Protein 8JJV (pdb70)

Sequence (121 aa):
GGSVQAGGSSLLRRLSSCTISDAIFSRYAVGWFRQAPGKECELVSSTITPDSTTTHSSDFVKGRFTLSRDNAKNTVVYLQMMHSLKPDDTAVYYCASSRWRSVSSEGCGGQGTQVTVSSSAEGVVHGVATVA

InterPro domains:
  IPR001058 Synuclein [PF01387] (1-130)
  IPR001058 Synuclein [PR01211] (2-14)
  IPR001058 Synuclein [PR01211] (14-28)
  IPR001058 Synuclein [PR01211] (29-48)
  IPR001058 Synuclein [PR01211] (49-72)
  IPR001058 Synuclein [PR01211] (84-99)
  IPR001058 Synuclein [PTHR13820] (1-130)
  IPR002460 Alpha-synuclein [PR01212] (71-80)
  IPR002460 Alpha-synuclein [PR01212] (92-102)
  IPR002460 Alpha-synuclein [PR01212] (103-117)
  IPR002460 Alpha-synuclein [PR01212] (118-133)

Secondary structure (DSSP, 8-state):
--EEETT--EEEEEE--HHHHHHS-EEEEEE-TTS--EEEEEE-TT--EEE-TTTTTSEEEEE-SSSSEEEEEE-S--GGG-EEEEEEES-SSGGGGGSSB-EEEEEE--/---EE-EEEE-

Solvent-accessible surface area: 6034 Å² total; per-residue (Å²): 79,9,83,33,106,36,57,23,54,22,107,0,14,0,64,4,50,97,69,10,16,70,176,76,35,0,0,0,0,16,62,22,108,93,146,153,19,65,44,0,2,14,1,38,51,115,65,73,47,71,87,32,111,58,0,161,67,33,0,66,17,54,48,32,160,97,112,41,7,0,28,0,48,0,89,62,2,92,65,97,1,30,0,38,0,28,2,0,0,56,68,166,52,58,88,45,0,16,58,22,122,32,11,76,0,46,6,60,87,113,190,16,33,31,66,2,62,4,66,65,58

Structure (mmCIF, N/CA/C/O backbone):
data_8JJV
#
_entry.id   8JJV
#
_cell.length_a   30.346
_cell.length_b   41.618
_cell.length_c   85.032
_cell.angle_alpha   90.000
_cell.angle_beta   90.000
_cell.angle_gamma   90.000
#
_symmetry.space_group_name_H-M   'P 2 21 21'
#
loop_
_entity.id
_entity.type
_entity.pdbx_description
1 polymer Nanobody
2 polymer 'Alpha-synuclein peptide'
3 non-polymer GLYCEROL
4 water water
#
loop_
_atom_site.group_PDB
_atom_site.id
_atom_site.type_symbol
_atom_site.label_atom_id
_atom_site.label_alt_id
_atom_site.label_comp_id
_atom_site.label_asym_id
_atom_site.label_entity_id
_atom_site.label_seq_id
_atom_site.pdbx_PDB_ins_code
_atom_site.Cartn_x
_atom_site.Cartn_y
_atom_site.Cartn_z
_atom_site.occupancy
_atom_site.B_iso_or_equiv
_atom_site.auth_seq_id
_atom_site.auth_comp_id
_atom_site.auth_asym_id
_atom_site.auth_atom_id
_atom_site.pdbx_PDB_model_num
ATOM 1 N N . GLY A 1 9 ? -2.60801 -1.12932 9.40986 1.000 21.37158 9 GLY A N 1
ATOM 2 C CA . GLY A 1 9 ? -1.99222 0.07824 9.92571 1.000 18.98833 9 GLY A CA 1
ATOM 3 C C . GLY A 1 9 ? -3.01801 1.03346 10.50216 1.000 18.16378 9 GLY A C 1
ATOM 4 O O . GLY A 1 9 ? -4.21171 0.74903 10.52790 1.000 22.07417 9 GLY A O 1
ATOM 5 N N . GLY A 1 10 ? -2.56285 2.19576 10.94996 1.000 17.72901 10 GLY A N 1
ATOM 6 C CA . GLY A 1 10 ? -3.44394 3.15849 11.58156 1.000 16.61770 10 GLY A CA 1
ATOM 7 C C . GLY A 1 10 ? -4.02746 4.11662 10.55960 1.000 14.17089 10 GLY A C 1
ATOM 8 O O . GLY A 1 10 ? -3.34515 4.55145 9.62975 1.000 15.04922 10 GLY A O 1
ATOM 9 N N . SER A 1 11 ? -5.30191 4.44322 10.75056 1.000 13.28496 11 SER A N 1
ATOM 10 C CA . SER A 1 11 ? -5.98795 5.37904 9.88132 1.000 13.21449 11 SER A CA 1
ATOM 11 C C . SER A 1 11 ? -6.73127 6.38781 10.73429 1.000 12.74202 11 SER A C 1
ATOM 12 O O . SER A 1 11 ? -7.36764 6.02396 11.72804 1.000 13.96570 11 SER A O 1
ATOM 15 N N . VAL A 1 12 ? -6.63923 7.65545 10.33996 1.000 11.97066 12 VAL A N 1
ATOM 16 C CA . VAL A 1 12 ? -7.20662 8.76690 11.08482 1.000 13.45882 12 VAL A CA 1
ATOM 17 C C . VAL A 1 12 ? -7.77142 9.77417 10.09742 1.000 14.21600 12 VAL A C 1
ATOM 18 O O . VAL A 1 12 ? -7.48542 9.73458 8.89970 1.000 15.12305 12 VAL A O 1
ATOM 22 N N . GLN A 1 13 ? -8.58199 10.68301 10.62423 1.000 15.06337 13 GLN A N 1
ATOM 23 C CA . GLN A 1 13 ? -8.99129 11.86128 9.88365 1.000 15.81303 13 GLN A CA 1
ATOM 24 C C . GLN A 1 13 ? -7.94445 12.95787 10.07285 1.000 16.02839 13 GLN A C 1
ATOM 25 O O . GLN A 1 13 ? -7.25110 13.01158 11.09415 1.000 16.40519 13 GLN A O 1
ATOM 31 N N . ALA A 1 14 ? -7.82875 13.82562 9.06794 1.000 16.97757 14 ALA A N 1
ATOM 32 C CA . ALA A 1 14 ? -6.89918 14.94838 9.13314 1.000 18.41545 14 ALA A CA 1
ATOM 33 C C . ALA A 1 14 ? -7.03554 15.70872 10.44670 1.000 18.98183 14 ALA A C 1
ATOM 34 O O . ALA A 1 14 ? -8.14225 15.94475 10.94000 1.000 19.82258 14 ALA A O 1
ATOM 36 N N . GLY A 1 15 ? -5.89049 16.10605 11.00216 1.000 18.80355 15 GLY A N 1
ATOM 37 C CA . GLY A 1 15 ? -5.81991 16.70311 12.31459 1.000 22.32690 15 GLY A CA 1
ATOM 38 C C . GLY A 1 15 ? -5.58162 15.71100 13.42620 1.000 21.88661 15 GLY A C 1
ATOM 39 O O . GLY A 1 15 ? -5.30245 16.12422 14.56216 1.000 24.06845 15 GLY A O 1
ATOM 40 N N . GLY A 1 16 ? -5.65922 14.41611 13.12817 1.000 20.39210 16 GLY A N 1
ATOM 41 C CA . GLY A 1 16 ? -5.53202 13.38650 14.13078 1.000 18.90711 16 GLY A CA 1
ATOM 42 C C . GLY A 1 16 ? -4.09779 13.08764 14.51606 1.000 17.75316 16 GLY A C 1
ATOM 43 O O . GLY A 1 16 ? -3.13556 13.67453 14.01954 1.000 18.13743 16 GLY A O 1
ATOM 44 N N A SER A 1 17 ? -3.97084 12.15401 15.45122 0.570 17.46448 17 SER A N 1
ATOM 45 N N B SER A 1 17 ? -3.96038 12.10594 15.40003 0.430 19.32119 17 SER A N 1
ATOM 46 C CA A SER A 1 17 ? -2.70128 11.70328 15.98734 0.570 15.48661 17 SER A CA 1
ATOM 47 C CA B SER A 1 17 ? -2.67454 11.71627 15.94996 0.430 19.66818 17 SER A CA 1
ATOM 48 C C A SER A 1 17 ? -2.60688 10.19493 15.82197 0.570 14.44573 17 SER A C 1
ATOM 49 C C B SER A 1 17 ? -2.53858 10.20209 15.90791 0.430 18.87259 17 SER A C 1
ATOM 50 O O A SER A 1 17 ? -3.61551 9.49951 15.65479 0.570 15.07669 17 SER A O 1
ATOM 51 O O B SER A 1 17 ? -3.52193 9.46832 16.05105 0.430 19.26562 17 SER A O 1
ATOM 56 N N A LEU A 1 18 ? -1.37852 9.69337 15.89668 0.570 13.81205 18 LEU A N 1
ATOM 57 N N B LEU A 1 18 ? -1.30479 9.74116 15.71407 0.430 17.47243 18 LEU A N 1
ATOM 58 C CA A LEU A 1 18 ? -1.13021 8.26485 15.79278 0.570 13.40048 18 LEU A CA 1
ATOM 59 C CA B LEU A 1 18 ? -0.99522 8.32115 15.74872 0.430 16.31188 18 LEU A CA 1
ATOM 60 C C A LEU A 1 18 ? 0.26345 7.99477 16.33610 0.570 12.82251 18 LEU A C 1
ATOM 61 C C B LEU A 1 18 ? 0.29810 8.12441 16.52329 0.430 14.70125 18 LEU A C 1
ATOM 62 O O A LEU A 1 18 ? 1.20250 8.74117 16.04585 0.570 13.47793 18 LEU A O 1
ATOM 63 O O B LEU A 1 18 ? 1.13317 9.02763 16.61813 0.430 14.46928 18 LEU A O 1
ATOM 72 N N A ARG A 1 19 ? 0.39200 6.93223 17.12131 0.570 12.82564 19 ARG A N 1
ATOM 73 N N B ARG A 1 19 ? 0.45769 6.92800 17.08237 0.430 14.33619 19 ARG A N 1
ATOM 74 C CA A ARG A 1 19 ? 1.66848 6.51749 17.68275 0.570 13.56609 19 ARG A CA 1
ATOM 75 C CA B ARG A 1 19 ? 1.70667 6.52269 17.71553 0.430 13.60862 19 ARG A CA 1
ATOM 76 C C A ARG A 1 19 ? 2.07448 5.19466 17.05293 0.570 13.09788 19 ARG A C 1
ATOM 77 C C B ARG A 1 19 ? 2.12065 5.18200 17.13516 0.430 13.40664 19 ARG A C 1
ATOM 78 O O A ARG A 1 19 ? 1.30096 4.23096 17.07369 0.570 14.16571 19 ARG A O 1
ATOM 79 O O B ARG A 1 19 ? 1.39481 4.19163 17.27474 0.430 14.57606 19 ARG A O 1
ATOM 94 N N . LEU A 1 20 ? 3.27761 5.15660 16.48447 1.000 12.37001 20 LEU A N 1
ATOM 95 C CA . LEU A 1 20 ? 3.82941 3.95073 15.89262 1.000 12.06984 20 LEU A CA 1
ATOM 96 C C . LEU A 1 20 ? 4.94256 3.39613 16.76847 1.000 11.60327 20 LEU A C 1
ATOM 97 O O . LEU A 1 20 ? 5.61229 4.12811 17.49910 1.000 13.22118 20 LEU A O 1
ATOM 102 N N . SER A 1 21 ? 5.13129 2.09284 16.67871 1.000 12.49650 21 SER A N 1
ATOM 103 C CA A SER A 1 21 ? 6.17262 1.40750 17.42117 0.616 13.38264 21 SER A CA 1
ATOM 104 C CA B SER A 1 21 ? 6.14338 1.36856 17.42988 0.384 12.81916 21 SER A CA 1
ATOM 105 C C . SER A 1 21 ? 7.05927 0.62940 16.46173 1.000 12.76533 21 SER A C 1
ATOM 106 O O . SER A 1 21 ? 6.58949 0.04995 15.47358 1.000 15.12568 21 SER A O 1
ATOM 111 N N . CYS A 1 22 ? 8.35725 0.63992 16.75517 1.000 12.44034 22 CYS A N 1
ATOM 112 C CA . CYS A 1 22 ? 9.35814 -0.07898 15.97707 1.000 14.55156 22 CYS A CA 1
ATOM 113 C C . CYS A 1 22 ? 10.13572 -0.95161 16.93468 1.000 12.25075 22 CYS A C 1
ATOM 114 O O . CYS A 1 22 ? 10.82767 -0.43001 17.81305 1.000 13.64996 22 CYS A O 1
ATOM 117 N N . THR A 1 23 ? 10.03428 -2.26227 16.76742 1.000 12.22617 23 THR A N 1
ATOM 118 C CA . THR A 1 23 ? 10.85346 -3.1889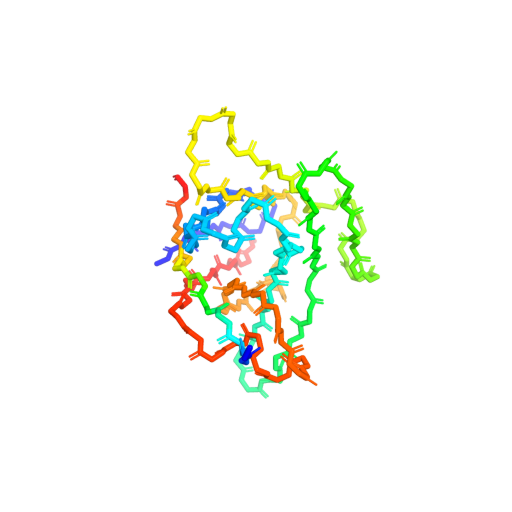7 17.53544 1.000 13.19278 23 THR A CA 1
ATOM 119 C C . THR A 1 23 ? 11.98180 -3.66640 16.63923 1.000 12.41205 23 THR A C 1
ATOM 120 O O . THR A 1 23 ? 11.74420 -4.08662 15.50365 1.000 13.69397 23 THR A O 1
ATOM 124 N N . ILE A 1 24 ? 13.21219 -3.56158 17.13278 1.000 11.96874 24 ILE A N 1
ATOM 125 C CA . ILE A 1 24 ? 14.39215 -3.81050 16.31565 1.000 12.55474 24 ILE A CA 1
ATOM 126 C C . ILE A 1 24 ? 15.40416 -4.57274 17.15750 1.000 13.12667 24 ILE A C 1
ATOM 127 O O . ILE A 1 24 ? 15.43356 -4.44620 18.38364 1.000 12.92465 24 ILE A O 1
ATOM 132 N N . SER A 1 25 ? 16.23390 -5.36865 16.48042 1.000 13.15855 25 SER A N 1
ATOM 133 C CA . SER A 1 25 ? 17.30279 -6.15390 17.09052 1.000 15.03645 25 SER A CA 1
ATOM 134 C C . SER A 1 25 ? 17.90566 -5.47627 18.31215 1.000 14.77722 25 SER A C 1
ATOM 135 O O . SER A 1 25 ? 18.33663 -4.32618 18.23387 1.000 14.31284 25 SER A O 1
ATOM 138 N N . ASP A 1 26 ? 17.94858 -6.18460 19.44287 1.000 13.52005 26 ASP A N 1
ATOM 139 C CA . ASP A 1 26 ? 18.42854 -5.58513 20.68383 1.000 13.86341 26 ASP A CA 1
ATOM 140 C C . ASP A 1 26 ? 19.86194 -5.08002 20.54928 1.000 13.96175 26 ASP A C 1
ATOM 141 O O . ASP A 1 26 ? 20.18531 -3.99597 21.04398 1.000 14.98591 26 ASP A O 1
ATOM 146 N N . ALA A 1 27 ? 20.73372 -5.84484 19.87982 1.000 15.47141 27 ALA A N 1
ATOM 147 C CA . ALA A 1 27 ? 22.11473 -5.40036 19.69098 1.000 15.97938 27 ALA A CA 1
ATOM 148 C C . ALA A 1 27 ? 22.15622 -4.07360 18.94677 1.000 16.68027 27 ALA A C 1
ATOM 149 O O . ALA A 1 27 ? 22.96487 -3.18932 19.25923 1.000 18.37686 27 ALA A O 1
ATOM 151 N N . ILE A 1 28 ? 21.28459 -3.92585 17.95629 1.000 16.41211 28 ILE A N 1
ATOM 152 C CA . ILE A 1 28 ? 21.18729 -2.68999 17.19744 1.000 18.63072 28 ILE A CA 1
ATOM 153 C C . ILE A 1 28 ? 20.59851 -1.57356 18.05189 1.000 15.73139 28 ILE A C 1
ATOM 154 O O . ILE A 1 28 ? 21.12852 -0.45496 18.09649 1.000 17.49514 28 ILE A O 1
ATOM 159 N N . PHE A 1 29 ? 19.48766 -1.86259 18.73516 1.000 16.16182 29 PHE A N 1
ATOM 160 C CA . PHE A 1 29 ? 18.82695 -0.88904 19.59592 1.000 16.17625 29 PHE A CA 1
ATOM 161 C C . PHE A 1 29 ? 19.79586 -0.29326 20.61243 1.000 17.43127 29 PHE A C 1
ATOM 162 O O . PHE A 1 29 ? 19.74561 0.90597 20.90948 1.000 18.39698 29 PHE A O 1
ATOM 170 N N . SER A 1 30 ? 20.70929 -1.10976 21.13461 1.000 17.69963 30 SER A N 1
ATOM 171 C CA . SER A 1 30 ? 21.60847 -0.65037 22.17863 1.000 19.40154 30 SER A CA 1
ATOM 172 C C . SER A 1 3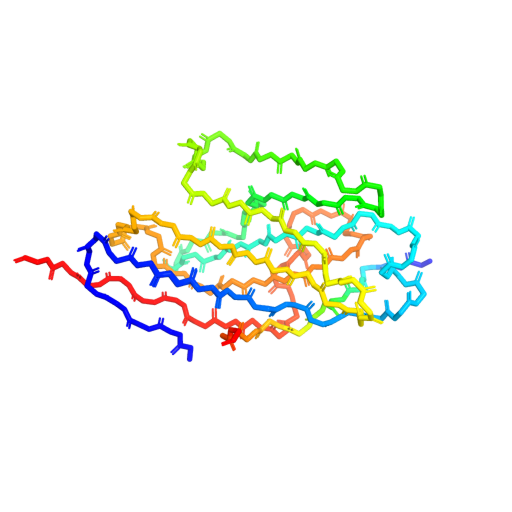0 ? 22.73452 0.23172 21.65693 1.000 17.99951 30 SER A C 1
ATOM 173 O O . SER A 1 30 ? 23.31247 0.99426 22.43984 1.000 20.13743 30 SER A O 1
ATOM 176 N N . ARG A 1 31 ? 23.05794 0.16864 20.36649 1.000 18.34633 31 ARG A N 1
ATOM 177 C CA . ARG A 1 31 ? 24.33244 0.69824 19.91150 1.000 19.40809 31 ARG A CA 1
ATOM 178 C C . ARG A 1 31 ? 24.22544 1.66478 18.73933 1.000 16.86168 31 ARG A C 1
ATOM 179 O O . ARG A 1 31 ? 25.13696 2.48111 18.55555 1.000 18.24749 31 ARG A O 1
ATOM 187 N N . TYR A 1 32 ? 23.15105 1.62717 17.96024 1.000 15.01567 32 TYR A N 1
ATOM 188 C CA . TYR A 1 32 ? 23.06977 2.35684 16.70215 1.000 14.52171 32 TYR A CA 1
ATOM 189 C C . TYR A 1 32 ? 21.86595 3.29050 16.69557 1.000 13.86862 32 TYR A C 1
ATOM 190 O O . TYR A 1 32 ? 20.87378 3.05453 17.38573 1.000 15.69329 32 TYR A O 1
ATOM 199 N N . ALA A 1 33 ? 21.95450 4.35227 15.89968 1.000 13.49433 33 ALA A N 1
ATOM 200 C CA . ALA A 1 33 ? 20.77592 5.16067 15.62283 1.000 12.65916 33 ALA A CA 1
ATOM 201 C C . ALA A 1 33 ? 19.72048 4.32750 14.91077 1.000 11.62938 33 ALA A C 1
ATOM 202 O O . ALA A 1 33 ? 20.02666 3.47230 14.06999 1.000 12.34352 33 ALA A O 1
ATOM 204 N N . VAL A 1 34 ? 18.46433 4.57982 15.25302 1.000 11.69182 34 VAL A N 1
ATOM 205 C CA . VAL A 1 34 ? 17.31978 3.98914 14.57155 1.000 11.39845 34 VAL A CA 1
ATOM 206 C C . VAL A 1 34 ? 16.62628 5.09335 13.78856 1.000 11.31341 34 VAL A C 1
ATOM 207 O O . VAL A 1 34 ? 16.31020 6.15254 14.34669 1.000 12.65028 34 VAL A O 1
ATOM 211 N N . GLY A 1 35 ? 16.42173 4.85656 12.49608 1.000 11.19244 35 GLY A N 1
ATOM 212 C CA . G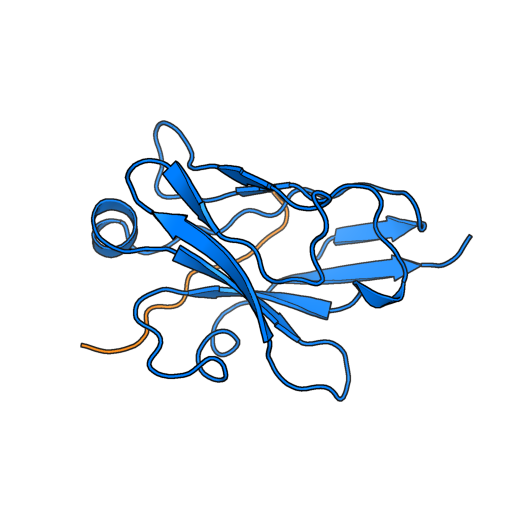LY A 1 35 ? 15.74053 5.80547 11.63164 1.000 10.76528 35 GLY A CA 1
ATOM 213 C C . GLY A 1 35 ? 14.31941 5.35841 11.33715 1.000 10.73955 35 GLY A C 1
ATOM 214 O O . GLY A 1 35 ? 14.06067 4.16823 11.17365 1.000 11.38271 35 GLY A O 1
ATOM 215 N N . TRP A 1 36 ? 13.40777 6.32849 11.27256 1.000 11.00087 36 TRP A N 1
ATOM 216 C CA . TRP A 1 36 ? 12.07678 6.12456 10.72938 1.000 11.17238 36 TRP A CA 1
ATOM 217 C C . TRP A 1 36 ? 12.05995 6.67194 9.31503 1.000 10.90022 36 TRP A C 1
ATOM 218 O O . TRP A 1 36 ? 12.58206 7.76225 9.04920 1.000 11.91825 36 TRP A O 1
ATOM 229 N N . PHE A 1 37 ? 11.46577 5.90148 8.41116 1.000 11.16262 37 PHE A N 1
ATOM 230 C CA . PHE A 1 37 ? 11.38261 6.22649 6.99528 1.000 10.85668 37 PHE A CA 1
ATOM 231 C C . PHE A 1 37 ? 9.92809 6.10356 6.56593 1.000 11.56793 37 PHE A C 1
ATOM 232 O O . PHE A 1 37 ? 9.12398 5.44846 7.23268 1.000 11.55585 37 PHE A O 1
ATOM 240 N N . ARG A 1 38 ? 9.58686 6.71997 5.43537 1.000 11.54539 38 ARG A N 1
ATOM 241 C CA . ARG A 1 38 ? 8.23985 6.57523 4.90660 1.000 12.33788 38 ARG A CA 1
ATOM 242 C C . ARG A 1 38 ? 8.26677 6.60309 3.38902 1.000 13.40759 38 ARG A C 1
ATOM 243 O O . ARG A 1 38 ? 9.18928 7.12983 2.76533 1.000 13.83520 38 ARG A O 1
ATOM 251 N N . GLN A 1 39 ? 7.20916 6.05744 2.79944 1.000 14.06919 39 GLN A N 1
ATOM 252 C CA . GLN A 1 39 ? 7.10623 5.99911 1.34633 1.000 14.54118 39 GLN A CA 1
ATOM 253 C C . GLN A 1 39 ? 5.64026 6.16870 0.98769 1.000 15.10198 39 GLN A C 1
ATOM 254 O O . GLN A 1 39 ? 4.82909 5.29103 1.28498 1.000 15.17390 39 GLN A O 1
ATOM 260 N N . ALA A 1 40 ? 5.30927 7.28512 0.35624 1.000 18.48545 40 ALA A N 1
ATOM 261 C CA . ALA A 1 40 ? 3.94703 7.55927 -0.07763 1.000 21.08844 40 ALA A CA 1
ATOM 262 C C . ALA A 1 40 ? 3.66004 6.81583 -1.38345 1.000 22.63650 40 ALA A C 1
ATOM 263 O O . ALA A 1 40 ? 4.58901 6.41409 -2.08995 1.000 22.44771 40 ALA A O 1
ATOM 265 N N . PRO A 1 41 ? 2.38680 6.59288 -1.71955 1.000 27.11257 41 PRO A N 1
ATOM 266 C CA . PRO A 1 41 ? 2.08250 5.85043 -2.95486 1.000 28.60018 41 PRO A CA 1
ATOM 267 C C . PRO A 1 41 ? 2.66586 6.52976 -4.18504 1.000 29.96483 41 PRO A C 1
ATOM 268 O O . PRO A 1 41 ? 2.49995 7.73509 -4.39358 1.000 31.79606 41 PRO A O 1
ATOM 272 N N . GLY A 1 42 ? 3.37762 5.74113 -4.99157 1.000 29.63127 42 GLY A N 1
ATOM 273 C CA . GLY A 1 42 ? 4.00256 6.24540 -6.19482 1.000 29.46525 42 GLY A CA 1
ATOM 274 C C . GLY A 1 42 ? 5.18803 7.15172 -5.97066 1.000 26.03002 42 GLY A C 1
ATOM 275 O O . GLY A 1 42 ? 5.64338 7.79132 -6.92246 1.000 28.11880 42 GLY A O 1
ATOM 276 N N . LYS A 1 43 ? 5.71553 7.21774 -4.74968 1.000 22.47752 43 LYS A N 1
ATOM 277 C CA . LYS A 1 43 ? 6.84114 8.07809 -4.41044 1.000 19.58310 43 LYS A CA 1
ATOM 278 C C . LYS A 1 43 ? 7.99113 7.24799 -3.85094 1.000 18.17684 43 LYS A C 1
ATOM 279 O O . LYS A 1 43 ? 7.85675 6.05210 -3.57815 1.000 17.38342 43 LYS A O 1
ATOM 285 N N . GLU A 1 44 ? 9.13957 7.89502 -3.69485 1.000 17.53997 44 GLU A N 1
ATOM 286 C CA . GLU A 1 44 ? 10.32823 7.21286 -3.20471 1.000 16.79048 44 GLU A CA 1
ATOM 287 C C . GLU A 1 44 ? 10.41433 7.24469 -1.67953 1.000 15.86029 44 GLU A C 1
ATOM 288 O O . GLU A 1 44 ? 9.83494 8.09754 -1.00831 1.000 16.91507 44 GLU A O 1
ATOM 294 N N . CYS A 1 45 ? 11.17580 6.29989 -1.14151 1.000 15.35350 45 CYS A N 1
ATOM 295 C CA . CYS A 1 45 ? 11.44720 6.24714 0.29252 1.000 14.50595 45 CYS A CA 1
ATOM 296 C C . CYS A 1 45 ? 12.16616 7.51503 0.74717 1.000 14.69312 45 CYS A C 1
ATOM 297 O O . CYS A 1 45 ? 13.05996 8.01992 0.06327 1.000 16.88856 45 CYS A O 1
ATOM 300 N N . GLU A 1 46 ? 11.77497 8.03437 1.91039 1.000 14.75204 46 GLU A N 1
ATOM 301 C CA . GLU A 1 46 ? 12.41837 9.21160 2.47685 1.000 15.28018 46 GLU A CA 1
ATOM 302 C C . GLU A 1 46 ? 12.64377 9.01533 3.96935 1.000 14.44128 46 GLU A C 1
ATOM 303 O O . GLU A 1 46 ? 11.85138 8.36849 4.66300 1.000 13.89659 46 GLU A O 1
ATOM 309 N N . LEU A 1 47 ? 13.74168 9.58119 4.46082 1.000 14.18722 47 LEU A N 1
ATOM 310 C CA . LEU A 1 47 ? 14.04775 9.52634 5.88404 1.000 15.05941 47 LE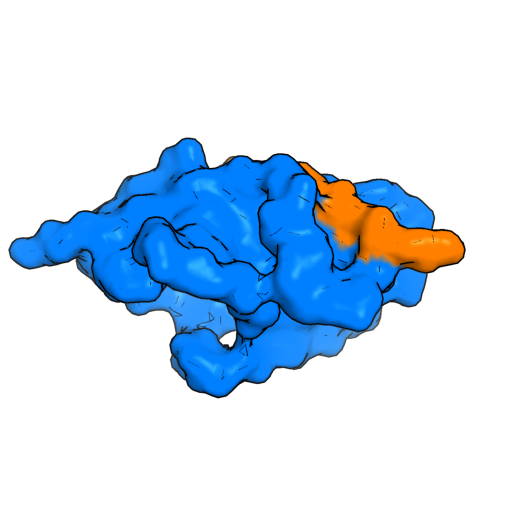U A CA 1
ATOM 311 C C . LEU A 1 47 ? 13.23729 10.58705 6.61949 1.000 14.43672 47 LEU A C 1
ATOM 312 O O . LEU A 1 47 ? 13.16907 11.73928 6.17973 1.000 17.71704 47 LEU A O 1
ATOM 317 N N . VAL A 1 48 ? 12.60877 10.18740 7.72247 1.000 13.86489 48 VAL A N 1
ATOM 318 C CA . VAL A 1 48 ? 11.73680 11.05377 8.51311 1.000 14.37129 48 VAL A CA 1
ATOM 319 C C . VAL A 1 48 ? 12.45191 11.60700 9.73999 1.000 14.55856 48 VAL A C 1
ATOM 320 O O . VAL A 1 48 ? 12.43111 12.81449 9.98618 1.000 16.05436 48 VAL A O 1
ATOM 324 N N . SER A 1 49 ? 13.07853 10.73354 10.53177 1.000 14.29377 49 SER A N 1
ATOM 325 C CA A SER A 1 49 ? 13.72038 11.13867 11.77816 0.440 14.07251 49 SER A CA 1
ATOM 326 C CA B SER A 1 49 ? 13.68229 11.11865 11.80313 0.560 14.42058 49 SER A CA 1
ATOM 327 C C . SER A 1 49 ? 14.60253 9.99382 12.25776 1.000 13.71048 49 SER A C 1
ATOM 328 O O . SER A 1 49 ? 14.50830 8.86978 11.76526 1.000 12.72515 49 SER A O 1
ATOM 333 N N . THR A 1 50 ? 15.47811 10.30090 13.22350 1.000 12.39074 50 THR A N 1
ATOM 334 C CA . THR A 1 50 ? 16.33444 9.28824 13.84104 1.000 13.23020 50 THR A CA 1
ATOM 335 C C . THR A 1 50 ? 16.43049 9.53065 15.33882 1.000 12.69143 50 THR A C 1
ATOM 336 O O . THR A 1 50 ? 16.22382 10.64597 15.82696 1.000 13.24834 50 THR A O 1
ATOM 340 N N . ILE A 1 51 ? 16.78173 8.47248 16.06425 1.000 12.80704 51 ILE A N 1
ATOM 341 C CA . ILE A 1 51 ? 17.02142 8.56276 17.50104 1.000 12.60509 51 ILE A CA 1
ATOM 342 C C . ILE A 1 51 ? 18.19264 7.65017 17.85898 1.000 13.41737 51 ILE A C 1
ATOM 343 O O . ILE A 1 51 ? 18.28311 6.51874 17.37090 1.000 13.41658 51 ILE A O 1
ATOM 348 N N . THR A 1 52 ? 19.09410 8.14439 18.69521 1.000 14.94688 52 THR A N 1
ATOM 349 C CA . THR A 1 52 ? 20.27852 7.42143 19.13287 1.000 15.95374 52 THR A CA 1
ATOM 350 C C . THR A 1 52 ? 20.03016 6.78345 20.49050 1.000 16.82963 52 THR A C 1
ATOM 351 O O . THR A 1 52 ? 19.02490 7.06207 21.151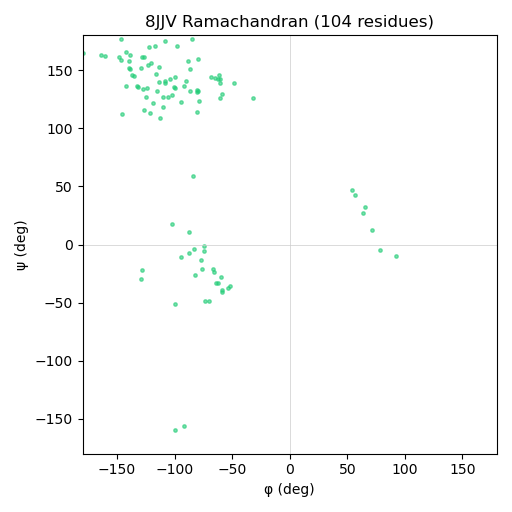43 1.000 17.19406 52 THR A O 1
ATOM 355 N N . PRO A 1 53 ? 20.94267 5.91873 20.95743 1.000 17.71088 53 PRO A N 1
ATOM 356 C CA . PRO A 1 53 ? 20.72625 5.28852 22.27044 1.000 19.22887 53 PRO A CA 1
ATOM 357 C C . PRO A 1 53 ? 20.61371 6.26957 23.42618 1.000 18.28709 53 PRO A C 1
ATOM 358 O O . PRO A 1 53 ? 19.94805 5.95439 24.42189 1.000 21.81962 53 PRO A O 1
ATOM 362 N N . ASP A 1 54 ? 21.23738 7.44668 23.32790 1.000 18.17178 54 ASP A N 1
ATOM 363 C CA . ASP A 1 54 ? 21.12383 8.49529 24.33823 1.000 18.99156 54 ASP A CA 1
ATOM 364 C C . ASP A 1 54 ? 19.93685 9.42881 24.12133 1.000 17.68613 54 ASP A C 1
ATOM 365 O O . ASP A 1 54 ? 19.84528 10.46556 24.78737 1.000 19.87506 54 ASP A O 1
ATOM 370 N N . SER A 1 55 ? 19.02942 9.07697 23.21330 1.000 16.58548 55 SER A N 1
ATOM 371 C CA . SER A 1 55 ? 17.81309 9.83786 22.95014 1.000 15.51520 55 SER A CA 1
ATOM 372 C C . SER A 1 55 ? 18.08934 11.22231 22.36860 1.000 15.62812 55 SER A C 1
ATOM 373 O O . SER A 1 55 ? 17.33583 12.16967 22.60954 1.000 17.24357 55 SER A O 1
ATOM 376 N N . THR A 1 56 ? 19.15211 11.34531 21.58435 1.000 15.90441 56 THR A N 1
ATOM 377 C CA . THR A 1 56 ? 19.28717 12.47617 20.68358 1.000 15.41558 56 THR A CA 1
ATOM 378 C C . THR A 1 56 ? 18.45567 12.16705 19.45338 1.000 15.06990 56 THR A C 1
ATOM 379 O O . THR A 1 56 ? 18.55754 11.06859 18.90479 1.000 16.14559 56 THR A O 1
ATOM 383 N N . THR A 1 57 ? 17.62169 13.11378 19.02813 1.000 14.63767 57 THR A N 1
ATOM 384 C CA . THR A 1 57 ? 16.68084 12.87850 17.94009 1.000 16.32570 57 THR A CA 1
ATOM 385 C C . THR A 1 57 ? 16.91472 13.91547 16.85999 1.000 16.83037 57 THR A C 1
ATOM 386 O O . THR A 1 57 ? 17.01432 15.10383 17.15895 1.000 21.51143 57 THR A O 1
ATOM 390 N N . THR A 1 58 ? 16.96016 13.47214 15.61082 1.000 18.84849 58 THR A N 1
ATOM 391 C CA . THR A 1 58 ? 17.04734 14.35418 14.46176 1.000 19.30012 58 THR A CA 1
ATOM 392 C C . THR A 1 58 ? 15.76366 14.23412 13.65803 1.000 19.10270 58 THR A C 1
ATOM 393 O O . THR A 1 58 ? 15.10700 13.19355 13.67088 1.000 19.51357 58 THR A O 1
ATOM 397 N N . HIS A 1 59 ? 15.41144 15.29986 12.94832 1.000 21.31861 59 HIS A N 1
ATOM 398 C CA . HIS A 1 59 ? 14.23071 15.28550 12.09899 1.000 23.36645 59 HIS A CA 1
ATOM 399 C C . HIS A 1 59 ? 14.53189 15.90044 10.74691 1.000 24.04783 59 HIS A C 1
ATOM 400 O O . HIS A 1 59 ? 15.31270 16.84899 10.62871 1.000 22.78324 59 HIS A O 1
ATOM 407 N N . SER A 1 60 ? 13.88704 15.34492 9.73039 1.000 25.27871 60 SER A N 1
ATOM 408 C CA A SER A 1 60 ? 13.92793 15.96083 8.41903 0.876 25.61060 60 SER A CA 1
ATOM 409 C CA B SER A 1 60 ? 13.88285 15.93433 8.40210 0.124 27.95989 60 SER A CA 1
ATOM 410 C C . SER A 1 60 ? 13.07380 17.22761 8.41054 1.000 29.71544 60 SER A C 1
ATOM 411 O O . SER A 1 60 ? 12.25061 17.46649 9.29847 1.000 29.01166 60 SER A O 1
ATOM 416 N N . ASP A 1 61 ? 13.29778 18.05847 7.38673 1.000 34.24381 61 ASP A N 1
ATOM 417 C CA . ASP A 1 61 ? 12.69216 19.39124 7.35423 1.000 41.04629 61 ASP A CA 1
ATOM 418 C C . ASP A 1 61 ? 11.16551 19.35712 7.31614 1.000 41.56807 61 ASP A C 1
ATOM 419 O O . ASP A 1 61 ? 10.51837 20.25761 7.86389 1.000 43.86470 61 ASP A O 1
ATOM 424 N N . PHE A 1 62 ? 10.56798 18.34743 6.67813 1.000 39.05147 62 PHE A N 1
ATOM 425 C CA . PHE A 1 62 ? 9.11165 18.31738 6.54789 1.000 36.36449 62 PHE A CA 1
ATOM 426 C C . PHE A 1 62 ? 8.38793 17.95328 7.83975 1.000 34.86258 62 PHE A C 1
ATOM 427 O O . PHE A 1 62 ? 7.15234 18.00830 7.87142 1.000 35.19221 62 PHE A O 1
ATOM 435 N N . VAL A 1 63 ? 9.11328 17.58865 8.89649 1.000 30.57547 63 VAL A N 1
ATOM 436 C CA . VAL A 1 63 ? 8.46348 17.17963 10.13780 1.000 26.94521 63 VAL A CA 1
ATOM 437 C C . VAL A 1 63 ? 7.87963 18.38544 10.86189 1.000 28.63295 63 VAL A C 1
ATOM 438 O O . VAL A 1 63 ? 6.72282 18.36504 11.29483 1.000 26.95069 63 VAL A O 1
ATOM 442 N N . LYS A 1 64 ? 8.66995 19.45108 11.01033 1.000 29.26843 64 LYS A N 1
ATOM 443 C CA . LYS A 1 64 ? 8.18114 20.71638 11.56582 1.000 31.67403 64 LYS A CA 1
ATOM 444 C C . LYS A 1 64 ? 7.56847 20.53552 12.95563 1.000 26.32782 64 LYS A C 1
ATOM 445 O O . LYS A 1 64 ? 6.51566 21.09656 13.26748 1.000 26.90076 64 LYS A O 1
ATOM 451 N N . GLY A 1 65 ? 8.22898 19.74300 13.79951 1.000 21.87840 65 GLY A N 1
ATOM 452 C CA . GLY A 1 65 ? 7.81303 19.57588 15.17607 1.000 22.27334 65 GLY A CA 1
ATOM 453 C C . GLY A 1 65 ? 6.64708 18.63995 15.40867 1.000 22.72473 65 GLY A C 1
ATOM 454 O O . GLY A 1 65 ? 6.31886 18.36832 16.57374 1.000 24.26031 65 GLY A O 1
ATOM 455 N N . ARG A 1 66 ? 6.02703 18.11227 14.34826 1.000 19.14252 66 ARG A N 1
ATOM 456 C CA . ARG A 1 66 ? 4.78185 17.36430 14.50195 1.000 18.01949 66 ARG A CA 1
ATOM 457 C C . ARG A 1 66 ? 5.01163 15.91980 14.91314 1.000 17.63782 66 ARG A C 1
ATOM 458 O O . ARG A 1 66 ? 4.11532 15.30371 15.50682 1.000 18.09631 66 ARG A O 1
ATOM 466 N N . PHE A 1 67 ? 6.16894 15.35752 14.58064 1.000 16.71773 67 PHE A N 1
ATOM 467 C CA . PHE A 1 67 ? 6.47968 13.97132 14.89515 1.000 16.43589 67 PHE A CA 1
ATOM 468 C C . PHE A 1 67 ? 7.64298 13.95187 15.86901 1.000 15.97703 67 PHE A C 1
ATOM 469 O O . PHE A 1 67 ? 8.65341 14.62219 15.63926 1.000 18.83769 67 PHE A O 1
ATOM 477 N N . THR A 1 68 ? 7.51361 13.18042 16.93949 1.000 15.21911 68 THR A N 1
ATOM 478 C CA . THR A 1 68 ? 8.57609 13.09969 17.92872 1.000 15.00166 68 THR A CA 1
ATOM 479 C C . THR A 1 68 ? 8.91431 11.64124 18.21539 1.000 14.52919 68 THR A C 1
ATOM 480 O O . THR A 1 68 ? 8.07479 10.74824 18.06072 1.000 14.54797 68 THR A O 1
ATOM 484 N N . LEU A 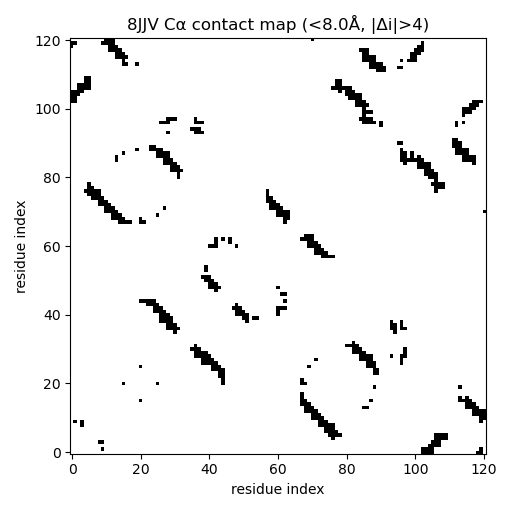1 69 ? 10.16443 11.40784 18.60307 1.000 14.08550 69 LEU A N 1
ATOM 485 C CA . LEU A 1 69 ? 10.68263 10.06869 18.85642 1.000 13.37199 69 LEU A CA 1
ATOM 486 C C . LEU A 1 69 ? 11.07327 9.86657 20.30642 1.000 13.08585 69 LEU A C 1
ATOM 487 O O . LEU A 1 69 ? 11.55796 10.78556 20.97631 1.000 13.63681 69 LEU A O 1
ATOM 492 N N . SER A 1 70 ? 10.88868 8.63023 20.76979 1.000 13.37932 70 SER A N 1
ATOM 493 C CA . SER A 1 70 ? 11.33207 8.22864 22.09357 1.000 14.22934 70 SER A CA 1
ATOM 494 C C . SER A 1 70 ? 11.71809 6.75982 22.05243 1.000 13.51934 70 SER A C 1
ATOM 495 O O . SER A 1 70 ? 11.34713 6.02592 21.13554 1.000 14.05736 70 SER A O 1
ATOM 498 N N . ARG A 1 71 ? 12.48806 6.34512 23.05204 1.000 14.29191 71 ARG A N 1
ATOM 499 C CA . ARG A 1 71 ? 12.86088 4.95338 23.25160 1.000 16.43834 71 ARG A CA 1
ATOM 500 C C . ARG A 1 71 ? 12.12198 4.41662 24.46781 1.000 17.55559 71 ARG A C 1
ATOM 501 O O . ARG A 1 71 ? 12.00779 5.10568 25.48758 1.000 19.25686 71 ARG A O 1
ATOM 509 N N . ASP A 1 72 ? 11.63819 3.18304 24.37052 1.000 17.77747 72 ASP A N 1
ATOM 510 C CA . ASP A 1 72 ? 11.07237 2.54320 25.54576 1.000 19.49624 72 ASP A CA 1
ATOM 511 C C . ASP A 1 72 ? 12.14939 2.41827 26.61710 1.000 22.12604 72 ASP A C 1
ATOM 512 O O . ASP A 1 72 ? 13.33095 2.22065 26.31895 1.000 22.77376 72 ASP A O 1
ATOM 517 N N . ASN A 1 73 ? 11.73115 2.54453 27.87845 1.000 24.81085 73 ASN A N 1
ATOM 518 C CA . ASN A 1 73 ? 12.65172 2.45925 29.00509 1.000 30.61545 73 ASN A CA 1
ATOM 519 C C . ASN A 1 73 ? 13.06041 1.03136 29.34491 1.000 30.80460 73 ASN A C 1
ATOM 520 O O . ASN A 1 73 ? 13.99911 0.84206 30.12857 1.000 33.30038 73 ASN A O 1
ATOM 525 N N . ALA A 1 74 ? 12.37460 0.02427 28.81313 1.000 28.48238 74 ALA A N 1
ATOM 526 C CA . ALA A 1 74 ? 12.68007 -1.34325 29.21316 1.000 27.67448 74 ALA A CA 1
ATOM 527 C C . ALA A 1 74 ? 12.90554 -2.26392 28.02305 1.000 25.52944 74 ALA A C 1
ATOM 528 O O . ALA A 1 74 ? 13.67142 -3.22538 28.13155 1.000 29.04001 74 ALA A O 1
ATOM 530 N N . LYS A 1 75 ? 12.25920 -1.99498 26.89115 1.000 21.43539 75 LYS A N 1
ATOM 531 C CA . LYS A 1 75 ? 12.33120 -2.91221 25.76492 1.000 19.23820 75 LYS A CA 1
ATOM 532 C C . LYS A 1 75 ? 12.99252 -2.26220 24.55702 1.000 16.26359 75 LYS A C 1
ATOM 533 O O . LYS A 1 75 ? 13.21382 -1.05035 24.50542 1.000 17.08685 75 LYS A O 1
ATOM 539 N N . ASN A 1 76 ? 13.27200 -3.10252 23.56177 1.000 14.42967 76 ASN A N 1
ATOM 540 C CA . ASN A 1 76 ? 13.93378 -2.69320 22.32382 1.000 13.15720 76 ASN A CA 1
ATOM 541 C C . ASN A 1 76 ? 12.93458 -2.11741 21.31846 1.000 12.42654 76 ASN A C 1
ATOM 542 O O . ASN A 1 76 ? 12.80457 -2.58574 20.18654 1.000 13.38322 76 ASN A O 1
ATOM 547 N N . THR A 1 77 ? 12.25562 -1.05176 21.74182 1.000 12.64509 77 THR A N 1
ATOM 548 C CA . THR A 1 77 ? 11.22797 -0.41593 20.93437 1.000 13.39969 77 THR A CA 1
ATOM 549 C C . THR A 1 77 ? 11.44395 1.09162 20.89612 1.000 12.24339 77 THR A C 1
ATOM 550 O O . THR A 1 77 ? 11.74045 1.71866 21.92312 1.000 13.23988 77 THR A O 1
ATOM 554 N N . VAL A 1 78 ? 11.31697 1.66075 19.69916 1.000 12.22698 78 VAL A N 1
ATOM 555 C CA A VAL A 1 78 ? 11.30253 3.10464 19.46705 0.467 12.19883 78 VAL A CA 1
ATOM 556 C CA B VAL A 1 78 ? 11.27668 3.10784 19.53867 0.533 12.82172 78 VAL A CA 1
ATOM 557 C C . VAL A 1 78 ? 9.88449 3.50681 19.07527 1.000 12.19570 78 VAL A C 1
ATOM 558 O O . VAL A 1 78 ? 9.21733 2.78209 18.33112 1.000 14.07296 78 VAL A O 1
ATOM 565 N N . TYR A 1 79 ? 9.43129 4.65664 19.54713 1.000 12.88522 79 TYR A N 1
ATOM 566 C CA . TYR A 1 79 ? 8.10059 5.15196 19.23954 1.000 13.01316 79 TYR A CA 1
ATOM 567 C C . TYR A 1 79 ? 8.18589 6.41105 18.39634 1.000 13.44962 79 TYR A C 1
ATOM 568 O O . TYR A 1 79 ? 9.02922 7.28458 18.64174 1.000 15.48479 79 TYR A O 1
ATOM 577 N N . LEU A 1 80 ? 7.29149 6.50264 17.40743 1.000 13.17135 80 LEU A N 1
ATOM 578 C CA . LEU A 1 80 ? 7.09727 7.71287 16.61573 1.000 12.78670 80 LEU A CA 1
ATOM 579 C C . LEU A 1 80 ? 5.70925 8.24338 16.95286 1.000 12.78211 80 LEU A C 1
ATOM 580 O O . LEU A 1 80 ? 4.69836 7.62557 16.60268 1.000 13.17194 80 LEU A O 1
ATOM 585 N N . GLN A 1 81 ? 5.66246 9.35561 17.67533 1.000 12.96500 81 GLN A N 1
ATOM 586 C CA . GLN A 1 81 ? 4.40126 9.99296 18.02394 1.000 14.37534 81 GLN A CA 1
ATOM 587 C C . GLN A 1 81 ? 4.11131 11.05953 16.98044 1.000 13.85320 81 GLN A C 1
ATOM 588 O O . GLN A 1 81 ? 4.91003 11.98072 16.79550 1.000 15.74860 81 GLN A O 1
ATOM 594 N N . MET A 1 82 ? 2.96830 10.96153 16.31819 1.000 14.62646 82 MET A N 1
ATOM 595 C CA A MET A 1 82 ? 2.60230 11.89482 15.26383 0.558 15.73989 82 MET A CA 1
ATOM 596 C CA B MET A 1 82 ? 2.59639 11.88946 15.26033 0.442 15.47278 82 MET A CA 1
ATOM 597 C C . MET A 1 82 ? 1.37720 12.68782 15.68918 1.000 15.79276 82 MET A C 1
ATOM 598 O O . MET A 1 82 ? 0.40818 12.11893 16.19170 1.000 17.47564 82 MET A O 1
ATOM 607 N N . HIS A 1 83 ? 1.43332 13.99846 15.49656 1.000 16.04580 83 HIS A N 1
ATOM 608 C CA . HIS A 1 83 ? 0.31787 14.88876 15.77850 1.000 18.35278 83 HIS A CA 1
ATOM 609 C C . HIS A 1 83 ? 0.03889 15.72122 14.53578 1.000 17.76722 83 HIS A C 1
ATOM 610 O O . HIS A 1 83 ? 0.88399 15.84108 13.64442 1.000 18.57163 83 HIS A O 1
ATOM 617 N N . SER A 1 84 ? -1.16460 16.28944 14.47858 1.000 17.66296 84 SER A N 1
ATOM 618 C CA . SER A 1 84 ? -1.53651 17.21259 13.40892 1.000 19.34044 84 SER A CA 1
ATOM 619 C C . SER A 1 84 ? -1.29757 16.58601 12.03623 1.000 18.43728 84 SER A C 1
ATOM 620 O O . SER A 1 84 ? -0.71177 17.19020 11.13468 1.000 19.66625 84 SER A O 1
ATOM 623 N N . LEU A 1 85 ? -1.75672 15.34701 11.88854 1.000 16.77670 85 LEU A N 1
ATOM 624 C CA . LEU A 1 85 ? -1.55305 14.62349 10.64301 1.000 16.67669 85 LEU A CA 1
ATOM 625 C C . LEU A 1 85 ? -2.36825 15.22989 9.50575 1.000 17.83473 85 LEU A C 1
ATOM 626 O O . LEU A 1 85 ? -3.49603 15.69589 9.69983 1.000 17.50968 85 LEU A O 1
ATOM 631 N N . LYS A 1 86 ? -1.78808 15.21281 8.31076 1.000 17.83345 86 LYS A N 1
ATOM 632 C CA . LYS A 1 86 ? -2.37213 15.74355 7.08986 1.000 19.76834 86 LYS A CA 1
ATOM 633 C C . LYS A 1 86 ? -2.48513 14.62304 6.06398 1.000 17.13330 86 LYS A C 1
ATOM 634 O O . LYS A 1 86 ? -1.74785 13.63179 6.13608 1.000 15.89410 86 LYS A O 1
ATOM 640 N N . PRO A 1 87 ? -3.40308 14.74165 5.09272 1.000 17.31504 87 PRO A N 1
ATOM 641 C CA . PRO A 1 87 ? -3.50221 13.69418 4.05935 1.000 17.81414 87 PRO A CA 1
ATOM 642 C C . PRO A 1 87 ? -2.18026 13.35525 3.38658 1.000 18.10803 87 PRO A C 1
ATOM 643 O O . PRO A 1 87 ? -1.94296 12.18175 3.08736 1.000 17.14586 87 PRO A O 1
ATOM 647 N N . ASP A 1 88 ? -1.29480 14.33035 3.17545 1.000 18.86796 88 ASP A N 1
ATOM 648 C CA . ASP A 1 88 ? -0.01772 14.04380 2.53102 1.000 20.56218 88 ASP A CA 1
ATOM 649 C C . ASP A 1 88 ? 0.98051 13.32990 3.44044 1.000 18.14125 88 ASP A C 1
ATOM 650 O O . ASP A 1 88 ? 2.07981 13.01048 2.98236 1.000 19.67919 88 ASP A O 1
ATOM 655 N N . ASP A 1 89 ? 0.63256 13.05922 4.69912 1.000 15.55847 89 ASP A N 1
ATOM 656 C CA . ASP A 1 89 ? 1.40167 12.13524 5.52459 1.000 14.47097 89 ASP A CA 1
ATOM 657 C C . ASP A 1 89 ? 1.04386 10.67399 5.28902 1.000 14.20466 89 ASP A C 1
ATOM 658 O O . ASP A 1 89 ? 1.66138 9.79139 5.90210 1.000 13.90587 89 ASP A O 1
ATOM 663 N N . THR A 1 90 ? 0.04145 10.40504 4.45112 1.000 13.21801 90 THR A N 1
ATOM 664 C CA . THR A 1 90 ? -0.30522 9.03445 4.09971 1.000 12.64678 90 THR A CA 1
ATOM 665 C C . THR A 1 90 ? 0.88819 8.36692 3.42419 1.000 13.44221 90 THR A C 1
ATOM 666 O O . THR A 1 90 ? 1.45105 8.88787 2.45091 1.000 14.54448 90 THR A O 1
ATOM 670 N N . ALA A 1 91 ? 1.29125 7.21888 3.95868 1.000 13.28280 91 ALA A N 1
ATOM 671 C CA . ALA A 1 91 ? 2.48831 6.53331 3.49540 1.000 12.79902 91 ALA A CA 1
ATOM 672 C C . ALA A 1 91 ? 2.62552 5.26153 4.30936 1.000 12.68076 91 ALA A C 1
ATOM 673 O O . ALA A 1 91 ? 2.00152 5.11802 5.36444 1.000 12.39840 91 ALA A O 1
ATOM 675 N N . VAL A 1 92 ? 3.46206 4.34810 3.83049 1.000 12.50885 92 VAL A N 1
ATOM 676 C CA . VAL A 1 92 ? 3.91128 3.24255 4.66463 1.000 12.43170 92 VAL A CA 1
ATOM 677 C C . VAL A 1 92 ? 5.13186 3.71650 5.43102 1.000 11.73083 92 VAL A C 1
ATOM 678 O O . VAL A 1 92 ? 6.03830 4.32933 4.85130 1.000 12.87609 92 VAL A O 1
ATOM 682 N N . TYR A 1 93 ? 5.14351 3.46794 6.73631 1.000 11.73351 93 TYR A N 1
ATOM 683 C CA . TYR A 1 93 ? 6.22186 3.89728 7.61809 1.0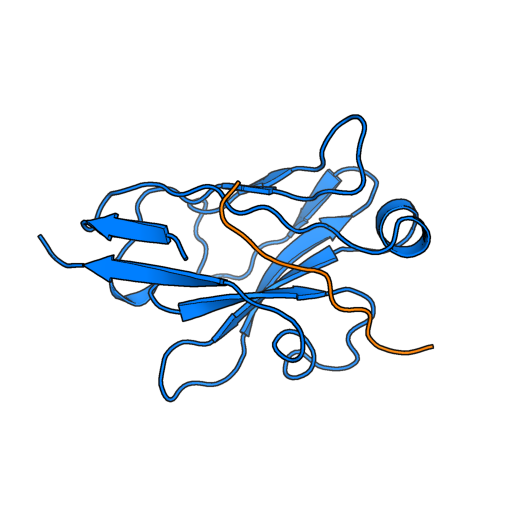00 11.42404 93 TYR A CA 1
ATOM 684 C C . TYR A 1 93 ? 7.04184 2.68851 8.05005 1.000 11.91832 93 TYR A C 1
ATOM 685 O O . TYR A 1 93 ? 6.49309 1.61198 8.30572 1.000 12.61008 93 TYR A O 1
ATOM 694 N N . TYR A 1 94 ? 8.35935 2.87564 8.11882 1.000 11.44995 94 TYR A N 1
ATOM 695 C CA . TYR A 1 94 ? 9.31796 1.80602 8.32808 1.000 11.42870 94 TYR A CA 1
ATOM 696 C C . TYR A 1 94 ? 10.38510 2.28352 9.29867 1.000 11.75148 94 TYR A C 1
ATOM 697 O O . TYR A 1 94 ? 10.57372 3.48477 9.49942 1.000 11.90839 94 TYR A O 1
ATOM 706 N N . CYS A 1 95 ? 11.12911 1.33764 9.86247 1.000 12.30190 95 CYS A N 1
ATOM 707 C CA . CYS A 1 95 ? 12.28377 1.72050 10.65690 1.000 11.36155 95 CYS A CA 1
ATOM 708 C C . CYS A 1 95 ? 13.45553 0.79474 10.38205 1.000 10.70569 95 CYS A C 1
ATOM 709 O O . CYS A 1 95 ? 13.28076 -0.37884 10.04808 1.000 11.53465 95 CYS A O 1
ATOM 712 N N . ALA A 1 96 ? 14.65863 1.33644 10.53929 1.000 11.21227 96 ALA A N 1
ATOM 713 C CA . ALA A 1 96 ? 15.85819 0.60462 10.17001 1.000 11.30059 96 ALA A CA 1
ATOM 714 C C . ALA A 1 96 ? 17.06689 1.26736 10.79878 1.000 10.75944 96 ALA A C 1
ATOM 715 O O . ALA A 1 96 ? 17.02100 2.43124 11.20471 1.000 11.12248 96 ALA A O 1
ATOM 717 N N . SER A 1 97 ? 18.15888 0.51056 10.83896 1.000 11.46534 97 SER A N 1
ATOM 718 C CA A SER A 1 97 ? 19.45087 1.00535 11.28978 0.596 10.98314 97 SER A CA 1
ATOM 719 C CA B SER A 1 97 ? 19.44481 0.98819 11.30542 0.404 11.23408 97 SER A CA 1
ATOM 720 C C . SER A 1 97 ? 20.51598 0.51397 10.33097 1.000 10.47421 97 SER A C 1
ATOM 721 O O . SER A 1 97 ? 20.33490 -0.48393 9.62657 1.000 11.84002 97 SER A O 1
ATOM 726 N N . ARG A 1 98 ? 21.64619 1.22752 10.31693 1.000 11.22365 98 ARG A N 1
ATOM 727 C CA . ARG A 1 98 ? 22.80465 0.82493 9.51026 1.000 12.14259 98 ARG A CA 1
ATOM 728 C C . ARG A 1 98 ? 22.50547 0.85370 8.01647 1.000 12.25340 98 ARG A C 1
ATOM 729 O O . ARG A 1 98 ? 23.11322 0.11982 7.23962 1.000 13.16323 98 ARG A O 1
ATOM 737 N N . TRP A 1 99 ? 21.56645 1.69990 7.59978 1.000 11.56794 99 TRP A N 1
ATOM 738 C CA . TRP A 1 99 ? 21.23718 1.82432 6.18421 1.000 12.79636 99 TRP A CA 1
ATOM 739 C C . TRP A 1 99 ? 22.43075 2.37745 5.40608 1.000 13.13206 99 TRP A C 1
ATOM 740 O O . TRP A 1 99 ? 23.17363 3.23893 5.89191 1.000 14.17934 99 TRP A O 1
ATOM 751 N N . ARG A 1 100 ? 22.61668 1.88065 4.18756 1.000 14.36406 100 ARG A N 1
ATOM 752 C CA . ARG A 1 100 ? 23.67129 2.39545 3.32118 1.000 16.03985 100 ARG A CA 1
ATOM 753 C C . ARG A 1 100 ? 23.17489 3.47892 2.38086 1.000 14.08439 100 ARG A C 1
ATOM 754 O O . ARG A 1 100 ? 23.98561 4.15125 1.73285 1.000 15.29118 100 ARG A O 1
ATOM 762 N N . SER A 1 101 ? 21.86513 3.65749 2.30718 1.000 14.36472 101 SER A N 1
ATOM 763 C CA . SER A 1 101 ? 21.21196 4.69609 1.53348 1.000 14.11502 101 SER A CA 1
ATOM 764 C C . SER A 1 101 ? 19.82040 4.84455 2.11355 1.000 13.89974 101 SER A C 1
ATOM 765 O O . SER A 1 101 ? 19.31715 3.95521 2.80751 1.000 14.08127 101 SER A O 1
ATOM 768 N N . VAL A 1 102 ? 19.18711 5.96999 1.79802 1.000 13.80991 102 VAL A N 1
ATOM 769 C CA . VAL A 1 102 ? 17.83273 6.17404 2.28190 1.000 14.87841 102 VAL A CA 1
ATOM 770 C C . VAL A 1 102 ? 16.89866 5.12908 1.68231 1.000 15.46987 102 VAL A C 1
ATOM 771 O O . VAL A 1 102 ? 15.95212 4.68077 2.34270 1.000 15.53570 102 VAL A O 1
ATOM 775 N N . SER A 1 103 ? 17.16478 4.69485 0.44317 1.000 16.27067 103 SER A N 1
ATOM 776 C CA A SER A 1 103 ? 16.29492 3.71368 -0.20647 0.691 17.46312 103 SER A CA 1
ATOM 777 C CA B SER A 1 103 ? 16.27785 3.72453 -0.19234 0.309 17.10616 103 SER A CA 1
ATOM 778 C C . SER A 1 103 ? 16.18055 2.43310 0.61213 1.000 17.17148 103 SER A C 1
ATOM 779 O O . SER A 1 103 ? 15.11717 1.80921 0.64771 1.000 19.47597 103 SER A O 1
ATOM 784 N N . GLU A 1 104 ? 17.25862 2.03464 1.28646 1.000 15.49183 104 GLU A N 1
ATOM 785 C CA . GLU A 1 104 ? 17.27123 0.80871 2.07336 1.000 16.15275 104 GLU A CA 1
ATOM 786 C C . GLU A 1 104 ? 16.32447 0.89945 3.26407 1.000 15.62272 104 GLU A C 1
ATOM 787 O O . GLU A 1 104 ? 15.90424 -0.13356 3.79243 1.000 15.97990 104 GLU A O 1
ATOM 793 N N . GLY A 1 105 ? 16.00647 2.11240 3.71888 1.000 14.50730 105 GLY A N 1
ATOM 794 C CA . GLY A 1 105 ? 15.22567 2.28342 4.93195 1.000 13.59952 105 GLY A CA 1
ATOM 795 C C . GLY A 1 105 ? 13.80346 1.78277 4.82597 1.000 13.64759 105 GLY A C 1
ATOM 796 O O . GLY A 1 105 ? 13.17581 1.52927 5.85674 1.000 14.63451 105 GLY A O 1
ATOM 797 N N . CYS A 1 106 ? 13.27285 1.64728 3.60748 1.000 13.62351 106 CYS A N 1
ATOM 798 C CA . CYS A 1 106 ? 11.91447 1.16611 3.39026 1.000 14.53304 106 CYS A CA 1
ATOM 799 C C . CYS A 1 106 ? 11.87725 -0.28901 2.94597 1.000 14.49181 106 CYS A C 1
ATOM 800 O O . CYS A 1 106 ? 10.85410 -0.74594 2.42521 1.000 15.21934 106 CYS A O 1
ATOM 803 N N . GLY A 1 107 ? 12.95782 -1.03393 3.15221 1.000 13.98951 107 GLY A N 1
ATOM 804 C CA . GLY A 1 107 ? 12.98612 -2.39792 2.66716 1.000 15.27770 107 GLY A CA 1
ATOM 805 C C . GLY A 1 107 ? 12.43120 -3.45604 3.59705 1.000 13.76472 107 GLY A C 1
ATOM 806 O O . GLY A 1 107 ? 12.32131 -4.61885 3.19437 1.000 15.35327 107 GLY A O 1
ATOM 807 N N . GLY A 1 108 ? 12.09484 -3.09836 4.83243 1.000 14.29419 108 GLY A N 1
ATOM 808 C CA . GLY A 1 108 ? 11.62905 -4.04160 5.82453 1.000 15.14534 108 GLY A CA 1
ATOM 809 C C . GLY A 1 108 ? 10.11989 -4.03135 5.97249 1.000 13.38149 108 GLY A C 1
ATOM 810 O O . GLY A 1 108 ? 9.38053 -3.56038 5.10104 1.000 15.53204 108 GLY A O 1
ATOM 811 N N . GLN A 1 109 ? 9.65677 -4.53729 7.11639 1.000 13.68504 109 GLN A N 1
ATOM 812 C CA . GLN A 1 109 ? 8.22976 -4.63506 7.41085 1.000 14.05262 109 GLN A CA 1
ATOM 813 C C . GLN A 1 109 ? 7.71292 -3.28229 7.88503 1.000 14.35763 109 GLN A C 1
ATOM 814 O O . GLN A 1 109 ? 8.09078 -2.80039 8.96055 1.000 16.62614 109 GLN A O 1
ATOM 820 N N . GLY A 1 110 ? 6.83466 -2.67163 7.09212 1.000 14.11241 110 GLY A N 1
ATOM 821 C CA . GLY A 1 110 ? 6.27954 -1.37629 7.40365 1.000 14.44304 110 GLY A CA 1
ATOM 822 C C . GLY A 1 110 ? 4.81942 -1.44351 7.81582 1.000 13.94004 110 GLY A C 1
ATOM 823 O O . GLY A 1 110 ? 4.17382 -2.48533 7.78259 1.000 16.27197 110 GLY A O 1
ATOM 824 N N . THR A 1 111 ? 4.30648 -0.27861 8.20235 1.000 13.53029 111 THR A N 1
ATOM 825 C CA . THR A 1 111 ? 2.91878 -0.14763 8.61047 1.000 13.66818 111 THR A CA 1
ATOM 826 C C . THR A 1 111 ? 2.27944 0.97979 7.81049 1.000 12.92542 111 THR A C 1
ATOM 827 O O . THR A 1 111 ? 2.85103 2.06971 7.69196 1.000 12.84211 111 THR A O 1
ATOM 831 N N . GLN A 1 112 ? 1.08685 0.73027 7.27517 1.000 13.34075 112 GLN A N 1
ATOM 832 C CA . GLN A 1 112 ? 0.38883 1.72473 6.47069 1.000 14.15349 112 GLN A CA 1
ATOM 833 C C . GLN A 1 112 ? -0.27930 2.77124 7.34533 1.000 13.20055 112 GLN A C 1
ATOM 834 O O . GLN A 1 112 ? -1.11856 2.43883 8.17988 1.000 14.68368 112 GLN A O 1
ATOM 840 N N . VAL A 1 113 ? 0.05291 4.03852 7.12120 1.000 12.66320 113 VAL A N 1
ATOM 841 C CA . VAL A 1 113 ? -0.61477 5.16741 7.76353 1.000 12.27369 113 VAL A CA 1
ATOM 842 C C . VAL A 1 113 ? -1.49937 5.83292 6.72254 1.000 12.62078 113 VAL A C 1
ATOM 843 O O . VAL A 1 113 ? -1.02427 6.17736 5.63475 1.000 13.65790 113 VAL A O 1
ATOM 847 N N . THR A 1 114 ? -2.77539 6.01320 7.05170 1.000 12.27508 114 THR A N 1
ATOM 848 C CA . THR A 1 114 ? -3.72590 6.64135 6.14822 1.000 12.00338 114 THR A CA 1
ATOM 849 C C . THR A 1 114 ? -4.36254 7.82009 6.86477 1.000 11.93045 114 THR A C 1
ATOM 850 O O . THR A 1 114 ? -4.89147 7.66571 7.97019 1.000 13.60528 114 THR A O 1
ATOM 854 N N . VAL A 1 115 ? -4.31851 8.99117 6.23903 1.000 12.71387 115 VAL A N 1
ATOM 855 C CA . VAL A 1 115 ? -4.89636 10.20830 6.80050 1.000 13.20825 115 VAL A CA 1
ATOM 856 C C . VAL A 1 115 ? -5.92520 10.70717 5.79789 1.000 14.05328 115 VAL A C 1
ATOM 857 O O . VAL A 1 115 ? -5.56242 11.11721 4.68746 1.000 14.92953 115 VAL A O 1
ATOM 861 N N . SER A 1 116 ? -7.19971 10.67638 6.18486 1.000 14.56541 116 SER A N 1
ATOM 862 C CA . SER A 1 116 ? -8.31628 11.02993 5.31516 1.000 14.96286 116 SER A CA 1
ATOM 863 C C . SER A 1 116 ? -8.79766 12.44999 5.58492 1.000 17.82613 116 SER A C 1
ATOM 864 O O . SER A 1 116 ? -8.82832 12.90407 6.73192 1.000 20.57242 116 SER A O 1
ATOM 867 N N . SER A 1 117 ? -9.20267 13.13340 4.52042 1.000 20.19943 117 SER A N 1
ATOM 868 C CA A SER A 1 117 ? -9.56661 14.53716 4.61960 0.443 23.67776 117 SER A CA 1
ATOM 869 C CA B SER A 1 117 ? -9.56818 14.53725 4.61605 0.557 23.40958 117 SER A CA 1
ATOM 870 C C . SER A 1 117 ? -10.84805 14.72577 5.43100 1.000 26.75313 117 SER A C 1
ATOM 871 O O . SER A 1 117 ? -11.66604 13.81464 5.59022 1.000 26.08496 117 SER A O 1
ATOM 876 N N . ALA A 1 118 ? -11.01605 15.94032 5.94409 1.000 31.63590 118 ALA A N 1
ATOM 877 C CA . ALA A 1 118 ? -12.20268 16.29360 6.70938 1.000 35.98297 118 ALA A CA 1
ATOM 878 C C . ALA A 1 118 ? -13.06843 17.27723 5.92610 1.000 37.10077 118 ALA A C 1
ATOM 879 O O . ALA A 1 118 ? -14.23405 17.50500 6.26024 1.000 37.34940 118 ALA A O 1
ATOM 881 N N . GLU B 2 4 ? 28.12951 -5.36012 9.45500 1.000 47.35444 1 GLU B N 1
ATOM 882 C CA . GLU B 2 4 ? 27.39609 -5.63954 8.22589 1.000 45.81252 1 GLU B CA 1
ATOM 883 C C . GLU B 2 4 ? 26.32489 -4.58497 7.91666 1.000 38.14857 1 GLU B C 1
ATOM 884 O O . GLU B 2 4 ? 26.40360 -3.45178 8.40040 1.000 37.36399 1 GLU B O 1
ATOM 890 N N . GLY B 2 5 ? 25.32848 -4.96507 7.12013 1.000 30.28966 2 GLY B N 1
ATOM 891 C CA . GLY B 2 5 ? 24.46575 -4.02029 6.44268 1.000 25.48744 2 GLY B CA 1
ATOM 892 C C . GLY B 2 5 ? 23.20602 -3.65876 7.20025 1.000 20.13449 2 GLY B C 1
ATOM 893 O O . GLY B 2 5 ? 23.11830 -3.77880 8.42491 1.000 19.17467 2 GLY B O 1
ATOM 894 N N . VAL B 2 6 ? 22.20190 -3.22026 6.43792 1.000 16.66681 3 VAL B N 1
ATOM 895 C CA . VAL B 2 6 ? 20.99633 -2.66822 7.03896 1.000 15.46916 3 VAL B CA 1
ATOM 896 C C . VAL B 2 6 ? 20.31113 -3.70728 7.91359 1.000 14.66249 3 VAL B C 1
ATOM 897 O O . VAL B 2 6 ? 20.30183 -4.90550 7.60541 1.000 15.59182 3 VAL B O 1
ATOM 901 N N . VAL B 2 7 ? 19.76101 -3.25290 9.03720 1.000 13.10066 4 VAL B N 1
ATOM 902 C CA . VAL B 2 7 ? 18.89489 -4.06545 9.88237 1.000 13.38195 4 VAL B CA 1
ATOM 903 C C . VAL B 2 7 ? 17.55033 -3.36990 9.92353 1.000 13.02022 4 VAL B C 1
ATOM 904 O O . VAL B 2 7 ? 17.46966 -2.19693 10.30121 1.000 13.33523 4 VAL B O 1
ATOM 908 N N . HIS B 2 8 ? 16.50498 -4.07098 9.51326 1.000 12.70004 5 HIS B N 1
ATOM 909 C CA . HIS B 2 8 ? 15.16453 -3.51816 9.53459 1.000 13.26259 5 HIS B CA 1
ATOM 910 C C . HIS B 2 8 ? 14.49695 -3.86044 10.84913 1.000 13.36295 5 HIS B C 1
ATOM 911 O O . HIS B 2 8 ? 14.62836 -4.97913 11.34859 1.000 15.39343 5 HIS B O 1
ATOM 918 N N . GLY B 2 9 ? 13.81799 -2.87699 11.42965 1.000 13.68817 6 GLY B N 1
ATOM 919 C CA . GLY B 2 9 ? 12.88778 -3.14204 12.49968 1.000 13.60968 6 GLY B CA 1
ATOM 920 C C . GLY B 2 9 ? 11.53371 -3.51805 11.94068 1.000 13.54153 6 GLY B C 1
ATOM 921 O O . GLY B 2 9 ? 11.30899 -3.51836 10.73048 1.000 14.86392 6 GLY B O 1
ATOM 922 N N . VAL B 2 10 ? 10.61961 -3.84555 12.84748 1.000 13.05878 7 VAL B N 1
ATOM 923 C CA . VAL B 2 10 ? 9.23769 -4.15545 12.50063 1.000 13.98092 7 VAL B CA 1
ATOM 924 C C . VAL B 2 10 ? 8.36822 -3.01948 13.01525 1.000 14.38034 7 VAL B C 1
ATOM 925 O O . VAL B 2 10 ? 8.33753 -2.74721 14.22444 1.000 13.91970 7 VAL B O 1
ATOM 929 N N . ALA B 2 11 ? 7.68664 -2.33539 12.09918 1.000 14.68444 8 ALA B N 1
ATOM 930 C CA . ALA B 2 11 ? 6.87398 -1.17181 12.44126 1.000 15.01631 8 ALA B CA 1
ATOM 931 C C . ALA B 2 11 ? 5.40618 -1.56950 12.53207 1.000 16.34627 8 ALA B C 1
ATOM 932 O O . ALA B 2 11 ? 4.89281 -2.26829 11.65229 1.000 17.37259 8 ALA B O 1
ATOM 934 N N . THR B 2 12 ?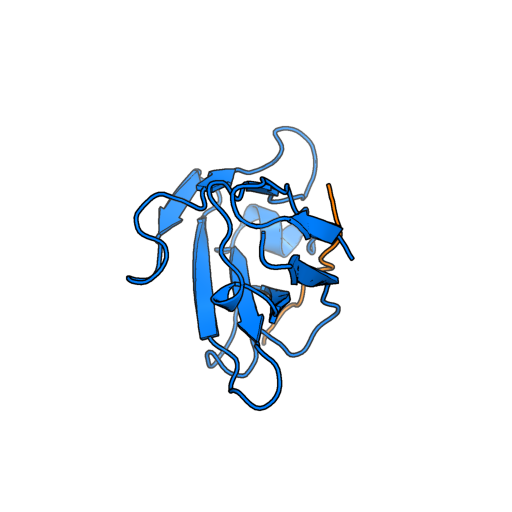 4.73572 -1.10861 13.58819 1.000 14.75410 9 THR B N 1
ATOM 935 C CA . THR B 2 12 ? 3.31349 -1.34790 13.81177 1.000 16.63953 9 THR B CA 1
ATOM 936 C C . THR B 2 12 ? 2.71975 -0.12505 14.50076 1.000 15.48342 9 THR B C 1
ATOM 937 O O . THR B 2 12 ? 3.42837 0.82693 14.83846 1.000 14.69137 9 THR B O 1
ATOM 941 N N . VAL B 2 13 ? 1.40611 -0.16146 14.72586 1.000 17.07464 10 VAL B N 1
ATOM 942 C CA . VAL B 2 13 ? 0.74958 0.85060 15.54789 1.000 17.17248 10 VAL B CA 1
ATOM 943 C C . VAL B 2 13 ? 0.97920 0.50672 17.01362 1.000 18.36987 10 VAL B C 1
ATOM 944 O O . VAL B 2 13 ? 0.79922 -0.64490 17.42715 1.000 21.08065 10 VAL B O 1
ATOM 948 N N . ALA B 2 14 ? 1.38519 1.50173 17.79920 1.000 18.93738 11 ALA B N 1
ATOM 949 C CA . ALA B 2 14 ? 1.80587 1.28303 19.18206 1.000 22.45173 11 ALA B CA 1
ATOM 950 C C . ALA B 2 14 ? 0.65417 0.97418 20.10483 1.000 26.62877 11 ALA B C 1
ATOM 951 O O . ALA B 2 14 ? -0.51485 1.09873 19.73696 1.000 28.07716 11 ALA B O 1
#

Nearest PDB structures (foldseek):
  8jly-assembly1_A  TM=1.009E+00  e=5.885E-22  Camelus dromedarius
  7neh-assembly1_H  TM=8.774E-01  e=1.961E-12  Homo sapiens
  7nd6-assembly1_H  TM=8.653E-01  e=1.961E-12  Homo sapiens
  7lka-assembly3_C  TM=8.560E-01  e=3.212E-12  Homo sapiens
  6gv1-assembly1_H  TM=8.613E-01  e=3.392E-10  Mus musculus

GO terms:
  GO:0035543 positive regulation of SNARE complex assembly (P, IDA)
  GO:0004860 protein kinase inhibitor activity (F, TAS)
  GO:1905606 regulation of presynapse assembly (P, IGI)
  GO:0051621 regulation of norepinephrine uptake (P, IGI)
  GO:0141108 transporter regulator activity (F, IGI)
  GO:0005515 protein binding (F, IPI)
  GO:0003779 actin binding (F, IPI)
  GO:0099512 supramolecular fiber (C, IDA)
  GO:0005543 phospholipid binding (F, IDA)
  GO:0008047 enzyme activator activity (F, IDA)
  GO:0034599 cellular response to oxidative stress (P, IDA)
  GO:0005576 extracellular region (C, IDA)
  GO:0005737 cytoplasm (C, IDA)
  GO:0005886 plasma membrane (C, IDA)
  GO:0016234 inclusion body (C, IDA)
  GO:1903285 positive regulation of hydrogen peroxide catabolic process (P, IDA)
  GO:0050729 positive regulation of inflammatory response (P, IDA)
  GO:0006749 glutathione metabolic process (P, IDA)
  GO:0140311 protein sequestering activity (F, IDA)
  GO:0001774 microglial cell activation (P, TAS)

B-factor: mean 22.06, std 12.5, range [10.47, 85.57]

Foldseek 3Di:
DDEEAAQAKDKDKDADDPVCLQAFKKWKWWAAVPGAIDTAKIAGNVGDIGGDPVQVPQWGWDADPPHRMIMIIGGRDDQVVFTWMFMDTPDPDRRVRPVDDTDTYGYHYD/DDDDDDDDDDD

Organism: Homo sapiens (NCBI:txid9606)

Radius of gyration: 13.26 Å; Cα contacts (8 Å, |Δi|>4): 361; chains: 2; bounding box: 40×27×35 Å